Protein AF-A0A9C8GMV7-F1 (afdb_monomer)

Nearest PDB structures (foldseek):
  6i86-assembly3_C  TM=6.404E-01  e=2.368E-06  Chondromyces crocatus
  8p63-assembly1_5  TM=2.057E-01  e=6.502E+00  Saccharomyces cerevisiae

Mean predicted aligned error: 4.86 Å

Radius of gyration: 15.11 Å; Cα contacts (8 Å, |Δi|>4): 383; chains: 1; bounding box: 42×32×38 Å

pLDDT: mean 90.34, std 11.67, range [44.75, 98.56]

Foldseek 3Di:
DPQDKDKDKDKAFQFPPQKKKKFAPPDDWDPPPQDDPVCVVQQWGDDARMIIGGHPDRDGIAMEMEMERDDDDPVNQPQFQWKKKFKGFHQDQWIWIAGNDDPDPVNIDIDGHHGDMKMKIKTWHDDDPVPADPVHGDHTYIYIYIHDDDGDHMDTPHHHPDD

Secondary structure (DSSP, 8-state):
-----EEEEEEEE--GGGEEEEEETT-----TT---HHHHHHTEEEETTEEEEE-SS--SEEEEEEEES----HHHHTT-SEEEEEEEEE-SSEEEEEESS-SSGGG-EEEE--SEEEEEEEEE----GGG-BTTB-PPEEEEEEEEE------EEEEE----

Sequence (163 aa):
MTQKWSEHTFILPETTHGQFYLIDDESAPDTSNIWNDEAFRTRLAITDGCVAISTLQYIAEIEVALVVGRSCTEADLAGWDHVAACSLEVRSSRLRIEPCLPMSDEEIHMLPLEPGCYRLCVLCEWFDIMDIDEFDPKRERYKVFLWRADYQPVELIKHQGMR

Solvent-accessible surface area (backbone atoms only — not comparable to full-atom values): 9098 Å² total; per-residue (Å²): 133,83,80,75,59,52,76,48,78,44,80,32,60,55,28,56,94,30,25,33,37,44,29,16,66,81,47,83,60,83,69,90,81,47,78,45,76,67,18,65,72,42,39,44,25,75,54,65,28,28,39,39,38,57,51,93,59,91,50,69,45,37,37,43,36,40,30,41,60,40,77,79,49,77,79,70,50,76,84,39,29,32,29,23,31,35,51,43,52,28,79,34,59,30,36,33,39,32,33,59,68,64,89,48,76,87,49,49,42,80,41,85,38,77,57,47,45,25,33,37,37,44,33,33,47,83,72,64,79,88,72,52,41,99,90,50,78,69,56,50,48,34,42,32,25,32,21,81,42,76,86,50,74,76,44,74,76,42,80,53,74,90,130

Structure (mmCIF, N/CA/C/O backbone):
data_AF-A0A9C8GMV7-F1
#
_entry.id   AF-A0A9C8GMV7-F1
#
loop_
_atom_site.group_PDB
_atom_site.id
_atom_site.type_symbol
_atom_site.label_atom_id
_atom_site.label_alt_id
_atom_site.label_comp_id
_atom_site.label_asym_id
_atom_site.label_entity_id
_atom_site.label_seq_id
_atom_site.pdbx_PDB_ins_code
_atom_site.Cartn_x
_atom_site.Cartn_y
_atom_site.Cartn_z
_atom_site.occupancy
_atom_site.B_iso_or_equiv
_atom_site.auth_seq_id
_atom_site.auth_comp_id
_atom_site.auth_asym_id
_atom_site.auth_atom_id
_atom_site.pdbx_PDB_model_num
ATOM 1 N N . MET A 1 1 ? -27.674 11.545 -4.750 1.00 44.75 1 MET A N 1
ATOM 2 C CA . MET A 1 1 ? -26.555 11.936 -3.869 1.00 44.75 1 MET A CA 1
ATOM 3 C C . MET A 1 1 ? -25.286 11.501 -4.572 1.00 44.75 1 MET A C 1
ATOM 5 O O . MET A 1 1 ? -25.108 10.310 -4.772 1.00 44.75 1 MET A O 1
ATOM 9 N N . THR A 1 2 ? -24.494 12.439 -5.080 1.00 53.06 2 THR A N 1
ATOM 10 C CA . THR A 1 2 ? -23.250 12.120 -5.790 1.00 53.06 2 THR A CA 1
ATOM 11 C C . THR A 1 2 ? -22.226 11.691 -4.747 1.00 53.06 2 THR A C 1
ATOM 13 O O . THR A 1 2 ? -21.908 12.471 -3.851 1.00 53.06 2 THR A O 1
ATOM 16 N N . GLN A 1 3 ? -21.771 10.442 -4.802 1.00 59.94 3 GLN A N 1
ATOM 17 C CA . GLN A 1 3 ? -20.736 9.950 -3.899 1.00 59.94 3 GLN A CA 1
ATOM 18 C C . GLN A 1 3 ? -19.462 10.772 -4.130 1.00 59.94 3 GLN A C 1
ATOM 20 O O . GLN A 1 3 ? -18.927 10.789 -5.238 1.00 59.94 3 GLN A O 1
ATOM 25 N N . LYS A 1 4 ? -19.031 11.525 -3.111 1.00 87.62 4 LYS A N 1
ATOM 26 C CA . LYS A 1 4 ? -17.836 12.369 -3.182 1.00 87.62 4 LYS A CA 1
ATOM 27 C C . LYS A 1 4 ? -16.615 11.476 -2.981 1.00 87.62 4 LYS A C 1
ATOM 29 O O . LYS A 1 4 ? -16.431 10.938 -1.895 1.00 87.62 4 LYS A O 1
ATOM 34 N N . TRP A 1 5 ? -15.811 11.332 -4.024 1.00 95.06 5 TRP A N 1
ATOM 35 C CA . TRP A 1 5 ? -14.508 10.674 -3.983 1.00 95.06 5 TRP A CA 1
ATOM 36 C C . TRP A 1 5 ? -13.426 11.652 -4.451 1.00 95.06 5 TRP A C 1
ATOM 38 O O . TRP A 1 5 ? -13.736 12.686 -5.051 1.00 95.06 5 TRP A O 1
ATOM 48 N N . SER A 1 6 ? -12.171 11.354 -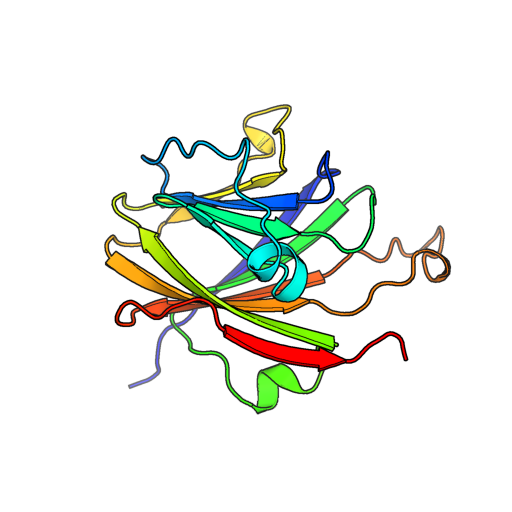4.135 1.00 96.25 6 SER A N 1
ATOM 49 C CA . SER A 1 6 ? -10.997 12.102 -4.599 1.00 96.25 6 SER A CA 1
ATOM 50 C C . SER A 1 6 ? -9.922 11.143 -5.099 1.00 96.25 6 SER A C 1
ATOM 52 O O . SER A 1 6 ? -9.924 9.974 -4.726 1.00 96.25 6 SER A O 1
ATOM 54 N N . GLU A 1 7 ? -9.039 11.622 -5.969 1.00 97.50 7 GLU A N 1
ATOM 55 C CA . GLU A 1 7 ? -7.871 10.881 -6.449 1.00 97.50 7 GLU A CA 1
ATOM 56 C C . GLU A 1 7 ? -6.628 11.734 -6.197 1.00 97.50 7 GLU A C 1
ATOM 58 O O . GLU A 1 7 ? -6.643 12.938 -6.460 1.00 97.50 7 GLU A O 1
ATOM 63 N N . HIS A 1 8 ? -5.593 11.111 -5.640 1.00 97.75 8 HIS A N 1
ATOM 64 C CA . HIS A 1 8 ? -4.313 11.732 -5.301 1.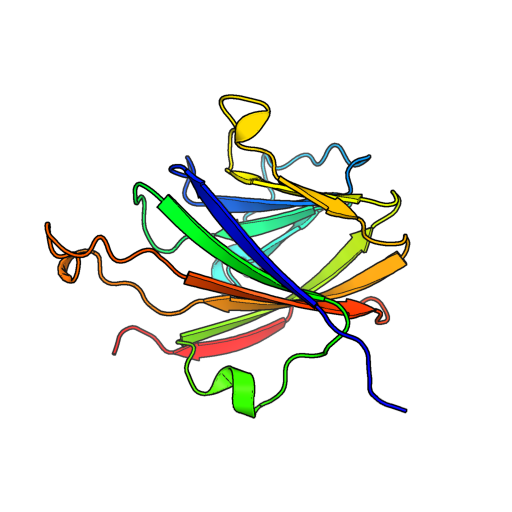00 97.75 8 HIS A CA 1
ATOM 65 C C . HIS A 1 8 ? -3.204 10.903 -5.927 1.00 97.75 8 HIS A C 1
ATOM 67 O O . HIS A 1 8 ? -3.236 9.680 -5.820 1.00 97.75 8 HIS A O 1
ATOM 73 N N . THR A 1 9 ? -2.233 11.554 -6.556 1.00 97.06 9 THR A N 1
ATOM 74 C CA . THR A 1 9 ? -1.095 10.872 -7.178 1.00 97.06 9 THR A CA 1
ATOM 75 C C . THR A 1 9 ? 0.175 11.228 -6.428 1.00 97.06 9 THR A C 1
ATOM 77 O O . THR A 1 9 ? 0.458 12.407 -6.215 1.00 97.06 9 THR A O 1
ATOM 80 N N . PHE A 1 10 ? 0.939 10.206 -6.060 1.00 95.19 10 PHE A N 1
ATOM 81 C CA . PHE A 1 10 ? 2.219 10.320 -5.377 1.00 95.19 10 PHE A CA 1
ATOM 82 C C . PHE A 1 10 ? 3.302 9.685 -6.241 1.00 95.19 10 PHE A C 1
ATOM 84 O O . PHE A 1 10 ? 3.089 8.616 -6.813 1.00 95.19 10 PHE A O 1
ATOM 91 N N . ILE A 1 11 ? 4.456 10.340 -6.320 1.00 93.25 11 ILE A N 1
ATOM 92 C CA . ILE A 1 11 ? 5.664 9.748 -6.889 1.00 93.25 11 ILE A CA 1
ATOM 93 C C . ILE A 1 11 ? 6.556 9.377 -5.715 1.00 93.25 11 ILE A C 1
ATOM 95 O O . ILE A 1 11 ? 6.879 10.234 -4.888 1.00 93.25 11 ILE A O 1
ATOM 99 N N . LEU A 1 12 ? 6.894 8.096 -5.620 1.00 92.25 12 LEU A N 1
ATOM 100 C CA . LEU A 1 12 ? 7.837 7.599 -4.631 1.00 92.25 12 LEU A CA 1
ATOM 101 C C . LEU A 1 12 ? 9.183 7.364 -5.323 1.00 92.25 12 LEU A C 1
ATOM 103 O O . LEU A 1 12 ? 9.192 6.830 -6.439 1.00 92.25 12 LEU A O 1
ATOM 107 N N . PRO A 1 13 ? 10.299 7.757 -4.690 1.00 87.25 13 PRO A N 1
ATOM 108 C CA . PRO A 1 13 ? 11.631 7.456 -5.199 1.00 87.25 13 PRO A CA 1
ATOM 109 C C . PRO A 1 13 ? 11.914 5.953 -5.103 1.00 87.25 13 PRO A C 1
ATOM 111 O O . PRO A 1 13 ? 11.098 5.190 -4.576 1.00 87.25 13 PRO A O 1
ATOM 114 N N . GLU A 1 14 ? 13.082 5.537 -5.598 1.00 74.06 14 GLU A N 1
ATOM 115 C CA . GLU A 1 14 ? 13.528 4.145 -5.605 1.00 74.06 14 GLU A CA 1
ATOM 116 C C . GLU A 1 14 ? 13.262 3.480 -4.254 1.00 74.06 14 GLU A C 1
ATOM 118 O O . GLU A 1 14 ? 13.847 3.807 -3.216 1.00 74.06 14 GLU A O 1
ATOM 123 N N . THR A 1 15 ? 12.357 2.510 -4.267 1.00 72.56 15 THR A N 1
ATOM 124 C CA . THR A 1 15 ? 12.013 1.796 -3.054 1.00 72.56 15 THR A CA 1
ATOM 125 C C . THR A 1 15 ? 13.035 0.692 -2.837 1.00 72.56 15 THR A C 1
ATOM 127 O O . THR A 1 15 ? 13.037 -0.318 -3.549 1.00 72.56 15 THR A O 1
ATOM 130 N N . THR A 1 16 ? 13.902 0.845 -1.838 1.00 76.94 16 THR A N 1
ATOM 131 C CA . THR A 1 16 ? 14.773 -0.267 -1.436 1.00 76.94 16 THR A CA 1
ATOM 132 C C . THR A 1 16 ? 13.926 -1.508 -1.114 1.00 76.94 16 THR A C 1
ATOM 134 O O . THR A 1 16 ? 12.780 -1.399 -0.686 1.00 76.94 16 THR A O 1
ATOM 137 N N . HIS A 1 17 ? 14.467 -2.707 -1.342 1.00 85.00 17 HIS A N 1
ATOM 138 C CA . HIS A 1 17 ? 13.779 -3.981 -1.059 1.00 85.00 17 HIS A CA 1
ATOM 139 C C . HIS A 1 17 ? 12.469 -4.216 -1.842 1.00 85.00 17 HIS A C 1
ATOM 141 O O . HIS A 1 17 ? 11.768 -5.181 -1.551 1.00 85.00 17 HIS A O 1
ATOM 147 N N . GLY A 1 18 ? 12.176 -3.398 -2.861 1.00 89.69 18 GLY A N 1
ATOM 148 C CA . GLY A 1 18 ? 11.063 -3.611 -3.784 1.00 89.69 18 GLY A CA 1
ATOM 149 C C . GLY A 1 18 ? 9.694 -3.516 -3.113 1.00 89.69 18 GLY A C 1
ATOM 150 O O . GLY A 1 18 ? 8.849 -4.388 -3.309 1.00 89.69 18 GLY A O 1
ATOM 151 N N . GLN A 1 19 ? 9.489 -2.512 -2.256 1.00 93.56 19 GLN A N 1
ATOM 152 C CA . GLN A 1 19 ? 8.236 -2.325 -1.524 1.00 93.56 19 GLN A CA 1
ATOM 153 C C . GLN A 1 19 ? 7.994 -0.872 -1.108 1.00 93.56 19 GLN A C 1
ATOM 155 O O . GLN A 1 19 ? 8.925 -0.141 -0.778 1.00 93.56 19 GLN A O 1
ATOM 160 N N . PHE A 1 20 ? 6.731 -0.478 -1.019 1.00 95.75 20 PHE A N 1
ATOM 161 C CA . PHE A 1 20 ? 6.309 0.778 -0.399 1.00 95.75 20 PHE A CA 1
ATOM 162 C C . PHE A 1 20 ? 5.167 0.531 0.581 1.00 95.75 20 PHE A C 1
ATOM 164 O O . PHE A 1 20 ? 4.605 -0.569 0.627 1.00 95.75 20 PHE A O 1
ATOM 171 N N . TYR A 1 21 ? 4.817 1.549 1.362 1.00 97.38 21 TYR A N 1
ATOM 172 C CA . TYR A 1 21 ? 3.850 1.400 2.438 1.00 97.38 21 TYR A CA 1
ATOM 173 C C . TYR A 1 21 ? 2.712 2.415 2.375 1.00 97.38 21 TYR A C 1
ATOM 175 O O . TYR A 1 21 ? 2.895 3.571 1.995 1.00 97.38 21 TYR A O 1
ATOM 183 N N . LEU A 1 22 ? 1.541 1.964 2.824 1.00 98.31 22 LEU A N 1
ATOM 184 C CA . LEU A 1 22 ? 0.443 2.803 3.296 1.00 98.31 22 LEU A CA 1
ATOM 185 C C . LEU A 1 22 ? 0.314 2.590 4.804 1.00 98.31 22 LEU A C 1
ATOM 187 O O . LEU A 1 22 ? 0.030 1.470 5.234 1.00 98.31 22 LEU A O 1
ATOM 191 N N . ILE A 1 23 ? 0.549 3.637 5.597 1.00 98.25 23 ILE A N 1
ATOM 192 C CA . ILE A 1 23 ? 0.704 3.521 7.053 1.00 98.25 23 ILE A CA 1
ATOM 193 C C . ILE A 1 23 ? -0.160 4.557 7.760 1.00 98.25 23 ILE A C 1
ATOM 195 O O . ILE A 1 23 ? -0.162 5.730 7.409 1.00 98.25 23 ILE A O 1
ATOM 199 N N . ASP A 1 24 ? -0.893 4.141 8.777 1.00 98.25 24 ASP 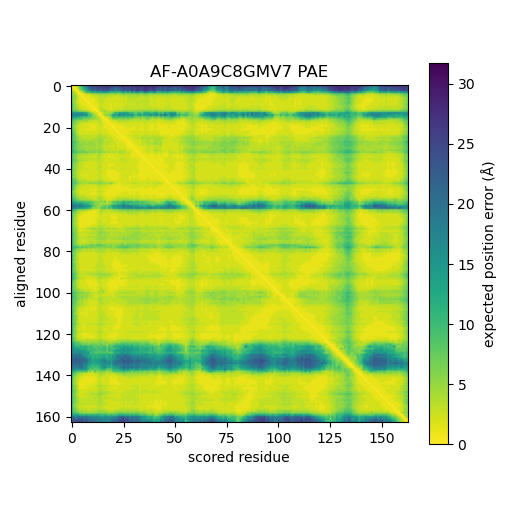A N 1
ATOM 200 C CA . ASP A 1 24 ? -1.508 5.051 9.734 1.00 98.25 24 ASP A CA 1
ATOM 201 C C . ASP A 1 24 ? -0.432 5.895 10.448 1.00 98.25 24 ASP A C 1
ATOM 203 O O . ASP A 1 24 ? 0.556 5.363 10.945 1.00 98.25 24 ASP A O 1
ATOM 207 N N . ASP A 1 25 ? -0.608 7.216 10.515 1.00 96.94 25 ASP A N 1
ATOM 208 C CA . ASP A 1 25 ? 0.421 8.161 10.994 1.00 96.94 25 ASP A CA 1
ATOM 209 C C . ASP A 1 25 ? 0.927 7.869 12.419 1.00 96.94 25 ASP A C 1
ATOM 211 O O . ASP A 1 25 ? 2.092 8.098 12.732 1.00 96.94 25 ASP A O 1
ATOM 215 N N . GLU A 1 26 ? 0.074 7.303 13.274 1.00 95.75 26 GLU A N 1
ATOM 216 C CA . GLU A 1 26 ? 0.412 6.958 14.660 1.00 95.75 26 GLU A CA 1
ATOM 217 C C . GLU A 1 26 ? 0.925 5.518 14.829 1.00 95.75 26 GLU A C 1
ATOM 219 O O . GLU A 1 26 ? 1.293 5.113 15.935 1.00 95.75 26 GLU A O 1
ATOM 224 N N . SER A 1 27 ? 0.978 4.739 13.748 1.00 95.38 27 SER A N 1
ATOM 225 C CA . SER A 1 27 ? 1.423 3.350 13.775 1.00 95.38 27 SER A CA 1
ATOM 226 C C . SER A 1 27 ? 2.935 3.227 13.556 1.00 95.38 27 SER A C 1
ATOM 228 O O . SER A 1 27 ? 3.523 3.865 12.680 1.00 95.38 27 SER A O 1
ATOM 230 N N . ALA A 1 28 ? 3.560 2.351 14.348 1.00 92.75 28 ALA A N 1
ATOM 231 C CA . ALA A 1 28 ? 4.978 1.993 14.271 1.00 92.75 28 ALA A CA 1
ATOM 232 C C . ALA A 1 28 ? 5.120 0.486 13.969 1.00 92.75 28 ALA A C 1
ATOM 234 O O . ALA A 1 28 ? 5.459 -0.294 14.864 1.00 92.75 28 ALA A O 1
ATOM 235 N N . PRO A 1 29 ? 4.780 0.051 12.741 1.00 93.06 29 PRO A N 1
ATOM 236 C CA . PRO A 1 29 ? 4.728 -1.363 12.394 1.00 93.06 29 PRO A CA 1
ATOM 237 C C . PRO A 1 29 ? 6.118 -2.014 12.423 1.00 93.06 29 PRO A C 1
ATOM 239 O O . PRO A 1 29 ? 7.080 -1.468 11.886 1.00 93.06 29 PRO A O 1
ATOM 242 N N . ASP A 1 30 ? 6.212 -3.226 12.976 1.00 93.12 30 ASP A N 1
ATOM 243 C CA . ASP A 1 30 ? 7.366 -4.099 12.741 1.00 93.12 30 ASP A CA 1
ATOM 244 C C . ASP A 1 30 ? 7.203 -4.784 11.377 1.00 93.12 30 ASP A C 1
ATOM 246 O O . ASP A 1 30 ? 6.345 -5.653 11.196 1.00 93.12 30 ASP A O 1
ATOM 250 N N . THR A 1 31 ? 8.011 -4.360 10.405 1.00 93.06 31 THR A N 1
ATOM 251 C CA . THR A 1 31 ? 7.996 -4.871 9.028 1.00 93.06 31 THR A CA 1
ATOM 252 C C . THR A 1 31 ? 9.059 -5.943 8.767 1.00 93.06 31 THR A C 1
ATOM 254 O O . THR A 1 31 ? 9.179 -6.432 7.644 1.00 93.06 31 THR A O 1
ATOM 257 N N . SER A 1 32 ? 9.816 -6.364 9.787 1.00 90.94 32 SER A N 1
ATOM 258 C CA . SER A 1 32 ? 10.980 -7.248 9.620 1.00 90.94 32 SER A CA 1
ATOM 259 C C . SER A 1 32 ? 10.650 -8.656 9.107 1.00 90.94 32 SER A C 1
ATOM 261 O O . SER A 1 32 ? 11.497 -9.288 8.478 1.00 90.94 32 SER A O 1
ATOM 263 N N . ASN A 1 33 ? 9.432 -9.154 9.350 1.00 92.62 33 ASN A N 1
ATOM 264 C CA . ASN A 1 33 ? 9.010 -10.509 8.977 1.00 92.62 33 ASN A CA 1
ATOM 265 C C . ASN A 1 33 ? 7.547 -10.570 8.494 1.00 92.62 33 ASN A C 1
ATOM 267 O O . ASN A 1 33 ? 6.781 -11.450 8.890 1.00 92.62 33 ASN A O 1
ATOM 271 N N . ILE A 1 34 ? 7.138 -9.602 7.670 1.00 95.69 34 ILE A N 1
ATOM 272 C CA . ILE A 1 34 ? 5.753 -9.499 7.168 1.00 95.69 34 ILE A CA 1
ATOM 273 C C . ILE A 1 34 ? 5.514 -10.285 5.869 1.00 95.69 34 ILE A C 1
ATOM 275 O O . ILE A 1 34 ? 4.374 -10.617 5.545 1.00 95.69 34 ILE A O 1
ATOM 279 N N . TRP A 1 35 ? 6.577 -10.625 5.137 1.00 96.81 35 TRP A N 1
ATOM 280 C CA . TRP A 1 35 ? 6.495 -11.321 3.853 1.00 96.81 35 TRP A CA 1
ATOM 281 C C . TRP A 1 35 ? 6.470 -12.842 4.021 1.00 96.81 35 TRP A C 1
ATOM 283 O O . TRP A 1 35 ? 7.498 -13.514 3.975 1.00 96.81 35 TRP A O 1
ATOM 293 N N . ASN A 1 36 ? 5.271 -13.388 4.217 1.00 96.44 36 ASN A N 1
ATOM 294 C CA . ASN A 1 36 ? 5.004 -14.827 4.171 1.00 96.44 36 ASN A CA 1
ATOM 295 C C . ASN A 1 36 ? 4.513 -15.271 2.774 1.00 96.44 36 ASN A C 1
ATOM 297 O O . ASN A 1 36 ? 4.325 -14.448 1.877 1.00 96.44 36 ASN A O 1
ATOM 301 N N . ASP A 1 37 ? 4.267 -16.570 2.587 1.00 96.94 37 ASP A N 1
ATOM 302 C CA . ASP A 1 37 ? 3.810 -17.128 1.302 1.00 96.94 37 ASP A CA 1
ATOM 303 C C . ASP A 1 37 ? 2.521 -16.476 0.771 1.00 96.94 37 ASP A C 1
ATOM 305 O O . ASP A 1 37 ? 2.357 -16.292 -0.436 1.00 96.94 37 ASP A O 1
ATOM 309 N N . GLU A 1 38 ? 1.588 -16.125 1.660 1.00 96.81 38 GLU A N 1
ATOM 310 C CA . GLU A 1 38 ? 0.369 -15.417 1.275 1.00 96.81 38 GLU A CA 1
ATOM 311 C C . GLU A 1 38 ? 0.677 -13.993 0.817 1.00 96.81 38 GLU A C 1
ATOM 313 O O . GLU A 1 38 ? 0.190 -13.599 -0.239 1.00 96.81 38 GLU A O 1
ATOM 318 N N . ALA A 1 39 ? 1.530 -13.271 1.543 1.00 97.44 39 ALA A N 1
ATOM 319 C CA . ALA A 1 39 ? 1.938 -11.919 1.197 1.00 97.44 39 ALA A CA 1
ATOM 320 C C . ALA A 1 39 ? 2.685 -11.863 -0.140 1.00 97.44 39 ALA A C 1
ATOM 322 O O . ALA A 1 39 ? 2.411 -10.993 -0.962 1.00 97.44 39 ALA A O 1
ATOM 323 N N . PHE A 1 40 ? 3.568 -12.827 -0.420 1.00 95.69 40 PHE A N 1
ATOM 324 C CA . PHE A 1 40 ? 4.217 -12.930 -1.731 1.00 95.69 40 PHE A CA 1
ATOM 325 C C . PHE A 1 40 ? 3.219 -13.230 -2.852 1.00 95.69 40 PHE A C 1
ATOM 327 O O . PHE A 1 40 ? 3.319 -12.668 -3.942 1.00 95.69 40 PHE A O 1
ATOM 334 N N . ARG A 1 41 ? 2.227 -14.090 -2.593 1.00 95.56 41 ARG A N 1
ATOM 335 C CA . ARG A 1 41 ? 1.192 -14.440 -3.575 1.00 95.56 41 ARG A CA 1
ATOM 336 C C . ARG A 1 41 ? 0.272 -13.260 -3.897 1.00 95.56 41 ARG A C 1
ATOM 338 O O . ARG A 1 41 ? -0.103 -13.086 -5.055 1.00 95.56 41 ARG A O 1
ATOM 345 N N . THR A 1 42 ? -0.128 -12.492 -2.888 1.00 97.00 42 THR A N 1
ATOM 346 C CA . THR A 1 42 ? -1.053 -11.352 -3.017 1.00 97.00 42 THR A CA 1
ATOM 347 C C . THR A 1 42 ? -0.337 -10.041 -3.301 1.00 97.00 42 THR A C 1
ATOM 349 O O . THR A 1 42 ? -1.005 -9.057 -3.595 1.00 97.00 42 THR A O 1
ATOM 352 N N . ARG A 1 43 ? 0.998 -10.014 -3.183 1.00 96.62 43 ARG A N 1
ATOM 353 C CA . ARG A 1 43 ? 1.830 -8.804 -3.244 1.00 96.62 43 ARG A CA 1
ATOM 354 C C . ARG A 1 43 ? 1.499 -7.780 -2.152 1.00 96.62 43 ARG A C 1
ATOM 356 O O . ARG A 1 43 ? 1.874 -6.615 -2.274 1.00 96.62 43 ARG A O 1
ATOM 363 N N . LEU A 1 44 ? 0.811 -8.221 -1.094 1.00 98.31 44 LEU A N 1
ATOM 364 C CA . LEU A 1 44 ? 0.351 -7.410 0.028 1.00 98.31 44 LEU A CA 1
ATOM 365 C C . LEU A 1 44 ? 0.728 -8.078 1.349 1.00 98.31 44 LEU A C 1
ATOM 367 O O . LEU A 1 44 ? 0.235 -9.164 1.654 1.00 98.31 44 LEU A O 1
ATOM 371 N N . ALA A 1 45 ? 1.522 -7.396 2.168 1.00 97.94 45 ALA A N 1
ATOM 372 C CA . ALA A 1 45 ? 1.758 -7.783 3.552 1.00 97.94 45 ALA A CA 1
ATOM 373 C C . ALA A 1 45 ? 1.050 -6.797 4.488 1.00 97.94 45 ALA A C 1
ATOM 375 O O . ALA A 1 45 ? 1.187 -5.586 4.340 1.00 97.94 45 ALA A O 1
ATOM 376 N N . ILE A 1 46 ? 0.273 -7.309 5.441 1.00 97.44 46 ILE A N 1
ATOM 377 C CA . ILE A 1 46 ? -0.543 -6.492 6.342 1.00 97.44 46 ILE A CA 1
ATOM 378 C C . ILE A 1 46 ? -0.033 -6.676 7.765 1.00 97.44 46 ILE A C 1
ATOM 380 O O . ILE A 1 46 ? 0.151 -7.801 8.228 1.00 97.44 46 ILE A O 1
ATOM 384 N N . THR A 1 47 ? 0.168 -5.567 8.464 1.00 95.88 47 THR A N 1
ATOM 385 C CA . THR A 1 47 ? 0.512 -5.527 9.887 1.00 95.88 47 THR A CA 1
ATOM 386 C C . THR A 1 47 ? -0.213 -4.351 10.552 1.00 95.88 47 THR A C 1
ATOM 388 O O . THR A 1 47 ? -1.069 -3.713 9.935 1.00 95.88 47 THR A O 1
ATOM 391 N N . ASP A 1 48 ? 0.049 -4.095 11.831 1.00 94.00 48 ASP A N 1
ATOM 392 C CA . ASP A 1 48 ? -0.701 -3.111 12.613 1.00 94.00 48 ASP A CA 1
ATOM 393 C C . ASP A 1 48 ? -0.618 -1.699 12.006 1.00 94.00 48 ASP A C 1
ATOM 395 O O . ASP A 1 48 ? 0.449 -1.088 11.967 1.00 94.00 48 ASP A O 1
ATOM 399 N N . GLY A 1 49 ? -1.755 -1.217 11.491 1.00 96.94 49 GLY A N 1
ATOM 400 C CA . GLY A 1 49 ? -1.871 0.084 10.832 1.00 96.94 49 GLY A CA 1
ATOM 401 C C . GLY A 1 49 ? -1.024 0.239 9.567 1.00 96.94 49 GLY A C 1
ATOM 402 O O . GLY A 1 49 ? -0.734 1.365 9.181 1.00 96.94 49 GLY A O 1
ATOM 403 N N . CYS A 1 50 ? -0.603 -0.854 8.922 1.00 98.06 50 CYS A N 1
ATOM 404 C CA . CYS A 1 50 ? 0.277 -0.799 7.756 1.00 98.06 50 CYS A CA 1
ATOM 405 C C . CYS A 1 50 ? -0.069 -1.862 6.711 1.00 98.06 50 CYS A C 1
ATOM 407 O O . CYS A 1 50 ? -0.284 -3.035 7.029 1.00 98.06 50 CYS A O 1
ATOM 409 N N . VAL A 1 51 ? -0.064 -1.443 5.447 1.00 98.50 51 VAL A N 1
ATOM 410 C CA . VAL A 1 51 ? -0.058 -2.328 4.282 1.00 98.50 51 VAL A CA 1
ATOM 411 C C . VAL A 1 51 ? 1.227 -2.073 3.502 1.00 98.50 51 VAL A C 1
ATOM 413 O O . VAL A 1 51 ? 1.423 -0.982 2.967 1.00 98.50 51 VAL A O 1
ATOM 416 N N . ALA A 1 52 ? 2.080 -3.089 3.419 1.00 97.81 52 ALA A N 1
ATOM 417 C CA . ALA A 1 52 ? 3.224 -3.119 2.521 1.00 97.81 52 ALA A CA 1
ATOM 418 C C . ALA A 1 52 ? 2.815 -3.693 1.166 1.00 97.81 52 ALA A C 1
ATOM 420 O O . ALA A 1 52 ? 2.139 -4.723 1.091 1.00 97.81 52 ALA A O 1
ATOM 421 N N . ILE A 1 53 ? 3.242 -3.029 0.098 1.00 97.06 53 ILE A N 1
ATOM 422 C CA . ILE A 1 53 ? 2.911 -3.363 -1.285 1.00 97.06 53 ILE A CA 1
ATOM 423 C C . ILE A 1 53 ? 4.223 -3.614 -2.022 1.00 97.06 53 ILE A C 1
ATOM 425 O O . ILE A 1 53 ? 5.082 -2.734 -2.059 1.00 97.06 53 ILE A O 1
ATOM 429 N N . SER A 1 54 ? 4.392 -4.806 -2.599 1.00 94.56 54 SER A N 1
ATOM 430 C CA . SER A 1 54 ? 5.626 -5.143 -3.323 1.00 94.56 54 SER A CA 1
ATOM 431 C C . SER A 1 54 ? 5.645 -4.510 -4.716 1.00 94.56 54 SER A C 1
ATOM 433 O O . SER A 1 54 ? 4.641 -4.600 -5.437 1.00 94.56 54 SER A O 1
ATOM 435 N N . THR A 1 55 ? 6.793 -3.978 -5.130 1.00 91.06 55 THR A N 1
ATOM 436 C CA . THR A 1 55 ? 7.047 -3.467 -6.483 1.00 91.06 55 THR A CA 1
ATOM 437 C C . THR A 1 55 ? 7.447 -4.585 -7.450 1.00 91.06 55 THR A C 1
ATOM 439 O O . THR A 1 55 ? 7.795 -5.694 -7.025 1.00 91.06 55 THR A O 1
ATOM 442 N N . LEU A 1 56 ? 7.273 -4.393 -8.759 1.00 85.50 56 LEU A N 1
ATOM 443 C CA . LEU A 1 56 ? 7.587 -5.418 -9.766 1.00 85.50 56 LEU A CA 1
ATOM 444 C C . LEU A 1 56 ? 9.081 -5.459 -10.090 1.00 85.50 56 LEU A C 1
ATOM 446 O O . LEU A 1 56 ? 9.618 -6.534 -10.346 1.00 85.50 56 LEU A O 1
ATOM 450 N N . GLN A 1 57 ? 9.735 -4.307 -10.051 1.00 76.88 57 GLN A N 1
ATOM 451 C CA . GLN A 1 57 ? 11.135 -4.095 -10.366 1.00 76.88 57 GLN A CA 1
ATOM 452 C C . GLN A 1 57 ? 11.795 -3.198 -9.311 1.00 76.88 57 GLN A C 1
ATOM 454 O O . GLN A 1 57 ? 11.148 -2.510 -8.515 1.00 76.88 57 GLN A O 1
ATOM 459 N N . TYR A 1 58 ? 13.126 -3.191 -9.348 1.00 72.38 58 TYR A N 1
ATOM 460 C CA . TYR A 1 58 ? 13.966 -2.213 -8.663 1.00 72.38 58 TYR A CA 1
ATOM 461 C C . TYR A 1 58 ? 14.226 -1.040 -9.618 1.00 72.38 58 TYR A C 1
ATOM 463 O O . TYR A 1 58 ? 15.283 -0.969 -10.243 1.00 72.38 58 TYR A O 1
ATOM 471 N N . ILE A 1 59 ? 13.222 -0.180 -9.811 1.00 68.12 59 ILE A N 1
ATOM 472 C CA . ILE A 1 59 ? 13.307 1.003 -10.684 1.00 68.12 59 ILE A CA 1
ATOM 473 C C . ILE A 1 59 ? 13.330 2.309 -9.885 1.00 68.12 59 ILE A C 1
ATOM 475 O O . ILE A 1 59 ? 12.943 2.349 -8.719 1.00 68.12 59 ILE A O 1
ATOM 479 N N . ALA A 1 60 ? 13.778 3.380 -10.546 1.00 69.12 60 ALA A N 1
ATOM 480 C CA . ALA A 1 60 ? 14.107 4.660 -9.920 1.00 69.12 60 ALA A CA 1
ATOM 481 C C . ALA A 1 60 ? 12.912 5.420 -9.313 1.00 69.12 60 ALA A C 1
ATOM 483 O O . ALA A 1 60 ? 13.107 6.151 -8.348 1.00 69.12 60 ALA A O 1
ATOM 484 N N . GLU A 1 61 ? 11.699 5.277 -9.857 1.00 86.50 61 GLU A N 1
ATOM 485 C CA . GLU A 1 61 ? 10.488 5.933 -9.345 1.00 86.50 61 GLU A CA 1
ATOM 486 C C . GLU A 1 61 ? 9.245 5.077 -9.613 1.00 86.50 61 GLU A C 1
ATOM 488 O O . GLU A 1 61 ? 9.112 4.473 -10.682 1.00 86.50 61 GLU A O 1
ATOM 493 N N . ILE A 1 62 ? 8.298 5.085 -8.675 1.00 89.00 62 ILE A N 1
ATOM 494 C CA . ILE A 1 62 ? 6.977 4.468 -8.842 1.00 89.00 62 ILE A CA 1
ATOM 495 C C . ILE A 1 62 ? 5.869 5.509 -8.670 1.00 89.00 62 ILE A C 1
ATOM 497 O O . ILE A 1 62 ? 5.981 6.440 -7.871 1.00 89.00 62 ILE A O 1
ATOM 501 N N . GLU A 1 63 ? 4.782 5.348 -9.420 1.00 92.56 63 GLU A N 1
ATOM 502 C CA . GLU A 1 63 ? 3.599 6.201 -9.342 1.00 92.56 63 GLU A CA 1
ATOM 503 C C . GLU A 1 63 ? 2.466 5.479 -8.609 1.00 92.56 63 GLU A C 1
ATOM 505 O O . GLU A 1 63 ? 2.049 4.385 -8.995 1.00 92.56 63 GLU A O 1
ATOM 510 N N . VAL A 1 64 ? 1.929 6.114 -7.567 1.00 95.62 64 VAL A N 1
ATOM 511 C CA . VAL A 1 64 ? 0.815 5.596 -6.770 1.00 95.62 64 VAL A CA 1
ATOM 512 C C . VAL A 1 64 ? -0.370 6.550 -6.877 1.00 95.62 64 VAL A C 1
ATOM 514 O O . VAL A 1 64 ? -0.345 7.654 -6.334 1.00 95.62 64 VAL A O 1
ATOM 517 N N . ALA A 1 65 ? -1.433 6.115 -7.549 1.00 97.12 65 ALA A N 1
ATOM 518 C CA . ALA A 1 65 ? -2.710 6.817 -7.619 1.00 97.12 65 ALA A CA 1
ATOM 519 C C . ALA A 1 65 ? -3.688 6.253 -6.576 1.00 97.12 65 ALA A C 1
ATOM 521 O O . ALA A 1 65 ? -4.161 5.123 -6.696 1.00 97.12 65 ALA A O 1
ATOM 522 N N . LEU A 1 66 ? -4.028 7.041 -5.559 1.00 98.19 66 LEU A N 1
ATOM 523 C CA . LE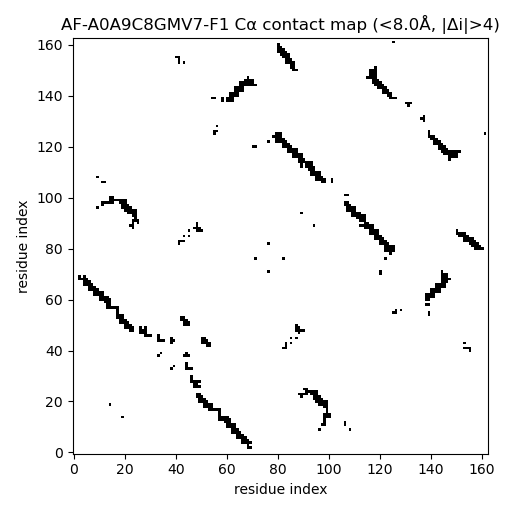U A 1 66 ? -4.926 6.662 -4.470 1.00 98.19 66 LEU A CA 1
ATOM 524 C C . LEU A 1 66 ? -6.309 7.304 -4.651 1.00 98.19 66 LEU A C 1
ATOM 526 O O . LEU A 1 66 ? -6.457 8.524 -4.582 1.00 98.19 66 LEU A O 1
ATOM 530 N N . VAL A 1 67 ? -7.338 6.477 -4.846 1.00 98.19 67 VAL A N 1
ATOM 531 C CA . VAL A 1 67 ? -8.744 6.876 -4.995 1.00 98.19 67 VAL A CA 1
ATOM 532 C C . VAL A 1 67 ? -9.484 6.665 -3.679 1.00 98.19 67 VAL A C 1
ATOM 534 O O . VAL A 1 67 ? -9.737 5.531 -3.279 1.00 98.19 67 VAL A O 1
ATOM 537 N N . VAL A 1 68 ? -9.890 7.746 -3.020 1.00 97.88 68 VAL A N 1
ATOM 538 C CA . VAL A 1 68 ? -10.516 7.715 -1.692 1.00 97.88 68 VAL A CA 1
ATOM 539 C C . VAL A 1 68 ? -12.027 7.908 -1.780 1.00 97.88 68 VAL A C 1
ATOM 541 O O . VAL A 1 68 ? -12.511 8.845 -2.413 1.00 97.88 68 VAL A O 1
ATOM 544 N N . GLY A 1 69 ? -12.787 7.057 -1.087 1.00 96.56 69 GLY A N 1
ATOM 545 C CA . GLY A 1 69 ? -14.245 7.158 -0.934 1.00 96.56 69 GLY A CA 1
ATOM 546 C C . GLY A 1 69 ? -15.061 6.409 -1.993 1.00 96.56 69 GLY A C 1
ATOM 547 O O . GLY A 1 69 ? -16.291 6.526 -2.018 1.00 96.56 69 GLY A O 1
ATOM 548 N N . ARG A 1 70 ? -14.398 5.626 -2.849 1.00 95.50 70 ARG A N 1
ATOM 549 C CA . ARG A 1 70 ? -15.010 4.833 -3.921 1.00 95.50 70 ARG A CA 1
ATOM 550 C C . ARG A 1 70 ? -14.472 3.403 -3.888 1.00 95.50 70 ARG A C 1
ATOM 552 O O . ARG A 1 70 ? -13.265 3.204 -3.812 1.00 95.50 70 ARG A O 1
ATOM 559 N N . SER A 1 71 ? -15.369 2.424 -3.995 1.00 96.12 71 SER A N 1
ATOM 560 C CA . SER A 1 71 ? -14.986 1.022 -4.151 1.00 96.12 71 SER A CA 1
ATOM 561 C C . SER A 1 71 ? -14.495 0.723 -5.564 1.00 96.12 71 SER A C 1
ATOM 563 O O . SER A 1 71 ? -14.994 1.291 -6.540 1.00 96.12 71 SER A O 1
ATOM 565 N N . CYS A 1 72 ? -13.550 -0.206 -5.669 1.00 95.19 72 CYS A N 1
ATOM 566 C CA . CYS A 1 72 ? -13.136 -0.757 -6.953 1.00 95.19 72 CYS A CA 1
ATOM 567 C C . CYS A 1 72 ? -14.298 -1.531 -7.601 1.00 95.19 72 CYS A C 1
ATOM 569 O O . CYS A 1 72 ? -15.044 -2.228 -6.912 1.00 95.19 72 CYS A O 1
ATOM 571 N N . THR A 1 73 ? -14.476 -1.387 -8.912 1.00 94.25 73 THR A N 1
ATOM 572 C CA . THR A 1 73 ? -15.508 -2.072 -9.706 1.00 94.25 73 THR A CA 1
ATOM 573 C C . THR A 1 73 ? -14.868 -3.008 -10.725 1.00 94.25 73 THR A C 1
ATOM 575 O O . THR A 1 73 ? -13.708 -2.827 -11.080 1.00 94.25 73 THR A O 1
ATOM 578 N N . GLU A 1 74 ? -15.628 -3.961 -11.270 1.00 91.81 74 GLU A N 1
ATOM 579 C CA . GLU A 1 74 ? -15.137 -4.868 -12.323 1.00 91.81 74 GLU A CA 1
ATOM 580 C C . GLU A 1 74 ? -14.549 -4.122 -13.533 1.00 91.81 74 GLU A C 1
ATOM 582 O O . GLU A 1 74 ? -13.553 -4.558 -14.109 1.00 91.81 74 GLU A O 1
ATOM 587 N N . ALA A 1 75 ? -15.120 -2.965 -13.885 1.00 92.31 75 ALA A N 1
ATOM 588 C CA . ALA A 1 75 ? -14.625 -2.130 -14.975 1.00 92.31 75 ALA A CA 1
ATOM 589 C C . ALA A 1 75 ? -13.222 -1.569 -14.693 1.00 92.31 75 ALA A C 1
ATOM 591 O O . ALA A 1 75 ? -12.417 -1.448 -15.615 1.00 92.31 75 ALA A O 1
ATOM 592 N N . ASP A 1 76 ? -12.906 -1.271 -13.428 1.00 93.06 76 ASP A N 1
ATOM 593 C CA . ASP A 1 76 ? -11.576 -0.800 -13.042 1.00 93.06 76 ASP A CA 1
ATOM 594 C C . ASP A 1 76 ? -10.526 -1.918 -13.178 1.00 93.06 76 ASP A C 1
ATOM 596 O O . ASP A 1 76 ? -9.360 -1.615 -13.395 1.00 93.06 76 ASP A O 1
ATOM 600 N N . LEU A 1 77 ? -10.918 -3.200 -13.120 1.00 92.56 77 LEU A N 1
ATOM 601 C CA . LEU A 1 77 ? -10.004 -4.356 -13.169 1.00 92.56 77 LEU A CA 1
ATOM 602 C C . LEU A 1 77 ? -9.502 -4.697 -14.581 1.00 92.56 77 LEU A C 1
ATOM 604 O O . LEU A 1 77 ? -8.539 -5.454 -14.740 1.00 92.56 77 LEU A O 1
ATOM 608 N N . ALA A 1 78 ? -10.182 -4.212 -15.623 1.00 88.00 78 ALA A N 1
ATOM 609 C CA . ALA A 1 78 ? -9.970 -4.670 -16.996 1.00 88.00 78 ALA A CA 1
ATOM 610 C C . ALA A 1 78 ? -8.545 -4.392 -17.514 1.00 88.00 78 ALA A C 1
ATOM 612 O O . ALA A 1 78 ? -7.997 -5.209 -18.255 1.00 88.00 78 ALA A O 1
ATOM 613 N N . GLY A 1 79 ? -7.935 -3.282 -17.087 1.00 83.75 79 GLY A N 1
ATOM 614 C CA . GLY A 1 79 ? -6.615 -2.829 -17.540 1.00 83.75 79 GLY A CA 1
ATOM 615 C C . GLY A 1 79 ? -5.421 -3.268 -16.690 1.00 83.75 79 GLY A C 1
ATOM 616 O O . GLY A 1 79 ? -4.309 -2.893 -17.022 1.00 83.75 79 GLY A O 1
ATOM 617 N N . TRP A 1 80 ? -5.632 -4.027 -15.614 1.00 91.12 80 TRP A N 1
ATOM 618 C CA . TRP A 1 80 ? -4.591 -4.293 -14.613 1.00 91.12 80 TRP A CA 1
ATOM 619 C C . TRP A 1 80 ? -4.267 -5.777 -14.523 1.00 91.12 80 TRP A C 1
ATOM 621 O O . TRP A 1 80 ? -5.182 -6.601 -14.545 1.00 91.12 80 TRP A O 1
ATOM 631 N N . ASP A 1 81 ? -2.996 -6.142 -14.415 1.00 91.94 81 ASP A N 1
ATOM 632 C CA . ASP A 1 81 ? -2.572 -7.545 -14.480 1.00 91.94 81 ASP A CA 1
ATOM 633 C C . ASP A 1 81 ? -2.644 -8.234 -13.114 1.00 91.94 81 ASP A C 1
ATOM 635 O O . ASP A 1 81 ? -3.010 -9.409 -13.026 1.00 91.94 81 ASP A O 1
ATOM 639 N N . HIS A 1 82 ? -2.406 -7.491 -12.034 1.00 94.69 82 HIS A N 1
ATOM 640 C CA . HIS A 1 82 ? -2.519 -7.980 -10.668 1.00 94.69 82 HIS A CA 1
ATOM 641 C C . HIS A 1 82 ? -3.489 -7.128 -9.854 1.00 94.69 82 HIS A C 1
ATOM 643 O O . HIS A 1 82 ? -3.406 -5.901 -9.856 1.00 94.69 82 HIS A O 1
ATOM 649 N N . VAL A 1 83 ? -4.399 -7.783 -9.135 1.00 97.06 83 VAL A N 1
ATOM 650 C CA . VAL A 1 83 ? -5.349 -7.125 -8.239 1.00 97.06 83 VAL A CA 1
ATOM 651 C C . VAL A 1 83 ? -5.486 -7.931 -6.960 1.00 97.06 83 VAL A C 1
ATOM 653 O O . VAL A 1 83 ? -5.902 -9.092 -6.991 1.00 97.06 83 VAL A O 1
ATOM 656 N N . ALA A 1 84 ? -5.210 -7.286 -5.835 1.00 98.19 84 ALA A N 1
ATOM 657 C CA . ALA A 1 84 ? -5.429 -7.845 -4.513 1.00 98.19 84 ALA A CA 1
ATOM 658 C C . ALA A 1 84 ? -6.102 -6.814 -3.607 1.00 98.19 84 ALA A C 1
ATOM 660 O O . ALA A 1 84 ? -5.937 -5.605 -3.773 1.00 98.19 84 ALA A O 1
ATOM 661 N N . ALA A 1 85 ? -6.880 -7.292 -2.646 1.00 98.44 85 ALA A N 1
ATOM 662 C CA . ALA A 1 85 ? -7.587 -6.454 -1.697 1.00 98.44 85 ALA A CA 1
ATOM 663 C C . ALA A 1 85 ? -7.275 -6.864 -0.262 1.00 98.44 85 ALA A C 1
ATOM 665 O O . ALA A 1 85 ? -7.075 -8.038 0.030 1.00 98.44 85 ALA A O 1
ATOM 666 N N . CYS A 1 86 ? -7.236 -5.895 0.643 1.00 98.56 86 CYS A N 1
ATOM 667 C CA . CYS A 1 86 ? -7.011 -6.115 2.070 1.00 98.56 86 CYS A CA 1
ATOM 668 C C . CYS A 1 86 ? -7.693 -5.014 2.886 1.00 98.56 86 CYS A C 1
ATOM 670 O O . CYS A 1 86 ? -8.256 -4.079 2.317 1.00 98.56 86 CYS A O 1
ATOM 672 N N . SER A 1 87 ? -7.673 -5.128 4.211 1.00 98.44 87 SER A N 1
ATOM 673 C CA . SER A 1 87 ? -8.144 -4.066 5.100 1.00 98.44 87 SER A CA 1
ATOM 674 C C . SER A 1 87 ? -6.981 -3.351 5.783 1.00 98.44 87 SER A C 1
ATOM 676 O O . SER A 1 87 ? -5.994 -3.984 6.149 1.00 98.44 87 SER A O 1
ATOM 678 N N . LEU A 1 88 ? -7.140 -2.045 5.985 1.00 98.38 88 LEU A N 1
ATOM 679 C CA . LEU A 1 88 ? -6.256 -1.187 6.769 1.00 98.38 88 LEU A CA 1
ATOM 680 C C . LEU A 1 88 ? -7.079 -0.512 7.864 1.00 98.38 88 LEU A C 1
ATOM 682 O O . LEU A 1 88 ? -8.118 0.093 7.588 1.00 98.38 88 LEU A O 1
ATOM 686 N N . GLU A 1 89 ? -6.588 -0.593 9.094 1.00 97.94 89 GLU A N 1
ATOM 687 C CA . GLU A 1 89 ? -7.116 0.190 10.203 1.00 97.94 89 GLU A CA 1
ATOM 688 C C . GLU A 1 89 ? -6.350 1.509 10.288 1.00 97.94 89 GLU A C 1
ATOM 690 O O . GLU A 1 89 ? -5.125 1.507 10.398 1.00 97.94 89 GLU A O 1
ATOM 695 N N . VAL A 1 90 ? -7.069 2.627 10.246 1.00 98.00 90 VAL A N 1
ATOM 696 C CA . VAL A 1 90 ? -6.502 3.970 10.400 1.00 98.00 90 VAL A CA 1
ATOM 697 C C . VAL A 1 90 ? -7.019 4.522 11.719 1.00 98.00 90 VAL A C 1
ATOM 699 O O . VAL A 1 90 ? -8.223 4.694 11.889 1.00 98.00 90 VAL A O 1
ATOM 702 N N . ARG A 1 91 ? -6.137 4.745 12.688 1.00 97.44 91 ARG A N 1
ATOM 703 C CA . ARG A 1 91 ? -6.514 5.206 14.037 1.00 97.44 91 ARG A CA 1
ATOM 704 C C . ARG A 1 91 ? -6.326 6.706 14.182 1.00 97.44 91 ARG A C 1
ATOM 706 O O . ARG A 1 91 ? -7.107 7.367 14.864 1.00 97.44 91 ARG A O 1
ATOM 713 N N . SER A 1 92 ? -5.321 7.224 13.496 1.00 96.31 92 SER A N 1
ATOM 714 C CA . SER A 1 92 ? -5.057 8.640 13.345 1.00 96.31 92 SER A CA 1
ATOM 715 C C . SER A 1 92 ? -6.006 9.274 12.322 1.00 96.31 92 SER A C 1
ATOM 717 O O . SER A 1 92 ? -6.855 8.626 11.714 1.00 96.31 92 SER A O 1
ATOM 719 N N . SER A 1 93 ? -5.869 10.584 12.124 1.00 97.19 93 SER A N 1
ATOM 720 C CA . SER A 1 93 ? -6.591 11.313 11.070 1.00 97.19 93 SER A CA 1
ATOM 721 C C . SER A 1 93 ? -5.765 11.479 9.785 1.00 97.19 93 SER A C 1
ATOM 723 O O . SER A 1 93 ? -6.031 12.390 8.990 1.00 97.19 93 SER A O 1
ATOM 725 N N . ARG A 1 94 ? -4.715 10.664 9.599 1.00 97.12 94 ARG A N 1
ATOM 726 C CA . ARG A 1 94 ? -3.761 10.784 8.492 1.00 97.12 94 ARG A CA 1
ATOM 727 C C . ARG A 1 94 ? -3.231 9.426 8.031 1.00 97.12 94 ARG A C 1
ATOM 729 O O . ARG A 1 94 ? -2.914 8.550 8.824 1.00 97.12 94 ARG A O 1
ATOM 736 N N . LEU A 1 95 ? -3.087 9.294 6.721 1.00 98.31 95 LEU A N 1
ATOM 737 C CA . LEU A 1 95 ? -2.404 8.186 6.074 1.00 98.31 95 LEU A CA 1
ATOM 738 C C . LEU A 1 95 ? -1.058 8.679 5.537 1.00 98.31 95 LEU A C 1
ATOM 740 O O . LEU A 1 95 ? -1.014 9.682 4.824 1.00 98.31 95 LEU A O 1
ATOM 744 N N . ARG A 1 96 ? 0.013 7.962 5.861 1.00 97.88 96 ARG A N 1
ATOM 745 C CA . ARG A 1 96 ? 1.345 8.109 5.276 1.00 97.88 96 ARG A CA 1
ATOM 746 C C . ARG A 1 96 ? 1.478 7.205 4.061 1.00 97.88 96 ARG A C 1
ATOM 748 O O . ARG A 1 96 ? 1.021 6.061 4.083 1.00 97.88 96 ARG A O 1
ATOM 755 N N . ILE A 1 97 ? 2.114 7.720 3.020 1.00 97.81 97 ILE A N 1
ATOM 756 C CA . ILE A 1 97 ? 2.511 6.974 1.830 1.00 97.81 97 ILE A CA 1
ATOM 757 C C . ILE A 1 97 ? 4.007 7.203 1.656 1.00 97.81 97 ILE A C 1
ATOM 759 O O . ILE A 1 97 ? 4.428 8.339 1.447 1.00 97.81 97 ILE A O 1
ATOM 763 N N . GLU A 1 98 ? 4.808 6.149 1.776 1.00 95.62 98 GLU A N 1
ATOM 764 C CA . GLU A 1 98 ? 6.268 6.282 1.826 1.00 95.62 98 GLU A CA 1
ATOM 765 C C . GLU A 1 98 ? 6.996 5.086 1.195 1.00 95.62 98 GLU A C 1
ATOM 767 O O . GLU A 1 98 ? 6.446 3.976 1.157 1.00 95.62 98 GLU A O 1
ATOM 772 N N . PRO A 1 99 ? 8.227 5.287 0.684 1.00 94.12 99 PRO A N 1
ATOM 773 C CA . PRO A 1 99 ? 9.079 4.193 0.223 1.00 94.12 99 PRO A CA 1
ATOM 774 C C . PRO A 1 99 ? 9.520 3.290 1.389 1.00 94.12 99 PRO A C 1
ATOM 776 O O . PRO A 1 99 ? 9.341 3.625 2.558 1.00 94.12 99 PRO A O 1
ATOM 779 N N . CYS A 1 100 ? 10.152 2.148 1.083 1.00 91.94 100 CYS A N 1
ATOM 780 C CA . CYS A 1 100 ? 10.613 1.209 2.113 1.00 91.94 100 CYS A CA 1
ATOM 781 C C . CYS A 1 100 ? 11.498 1.851 3.198 1.00 91.94 100 CYS A C 1
ATOM 783 O O . CYS A 1 100 ? 11.432 1.473 4.367 1.00 91.94 100 CYS A O 1
ATOM 785 N N . LEU A 1 101 ? 12.386 2.754 2.786 1.00 89.56 101 LEU A N 1
ATOM 786 C CA . LEU A 1 101 ? 13.315 3.470 3.652 1.00 89.56 101 LEU A CA 1
ATOM 787 C C . LEU A 1 101 ? 13.374 4.919 3.153 1.00 89.56 101 LEU A C 1
ATOM 789 O O . LEU A 1 101 ? 14.153 5.182 2.236 1.00 89.56 101 LEU A O 1
ATOM 793 N N . PR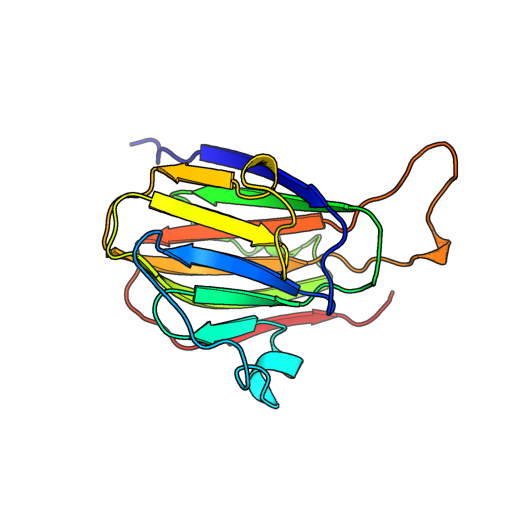O A 1 102 ? 12.545 5.833 3.689 1.00 90.06 102 PRO A N 1
ATOM 794 C CA . PRO A 1 102 ? 12.617 7.235 3.308 1.00 90.06 102 PRO A CA 1
ATOM 795 C C . PRO A 1 102 ? 13.958 7.825 3.758 1.00 90.06 102 PRO A C 1
ATOM 797 O O . PRO A 1 102 ? 14.368 7.681 4.913 1.00 90.06 102 PRO A O 1
ATOM 800 N N . MET A 1 103 ? 14.651 8.486 2.838 1.00 89.12 103 MET A N 1
ATOM 801 C CA . MET A 1 103 ? 15.931 9.156 3.078 1.00 89.12 103 MET A CA 1
ATOM 802 C C . MET A 1 103 ? 15.743 10.598 3.566 1.00 89.12 103 MET A C 1
ATOM 804 O O . MET A 1 103 ? 16.690 11.211 4.066 1.00 89.12 103 MET A O 1
ATOM 808 N N . SER A 1 104 ? 14.529 11.142 3.435 1.00 92.00 104 SER A N 1
ATOM 809 C CA . SER A 1 104 ? 14.133 12.451 3.955 1.00 92.00 104 SER A CA 1
ATOM 810 C C . SER A 1 104 ? 12.621 12.533 4.203 1.00 92.00 104 SER A C 1
ATOM 812 O O . SER A 1 104 ? 11.854 11.757 3.634 1.00 92.00 104 SER A O 1
ATOM 814 N N . ASP A 1 105 ? 12.188 13.513 5.002 1.00 91.69 105 ASP A N 1
ATOM 815 C CA . ASP A 1 105 ? 10.762 13.777 5.264 1.00 91.69 105 ASP A CA 1
ATOM 816 C C . ASP A 1 105 ? 9.986 14.173 3.992 1.00 91.69 105 ASP A C 1
ATOM 818 O O . ASP A 1 105 ? 8.766 14.042 3.945 1.00 91.69 105 ASP A O 1
ATOM 822 N N . GLU A 1 106 ? 10.676 14.644 2.946 1.00 91.81 106 GLU A N 1
ATOM 823 C CA . GLU A 1 106 ? 10.065 15.022 1.663 1.00 91.81 106 GLU A CA 1
ATOM 824 C C . GLU A 1 106 ? 9.584 13.802 0.856 1.00 91.81 106 GLU A C 1
ATOM 826 O O . GLU A 1 106 ? 8.739 13.941 -0.027 1.00 91.81 106 GLU A O 1
ATOM 831 N N . GLU A 1 107 ? 10.088 12.604 1.170 1.00 93.25 107 GLU A N 1
ATOM 832 C CA . GLU A 1 107 ? 9.689 11.341 0.532 1.00 93.25 107 GLU A CA 1
ATOM 833 C C . GLU A 1 107 ? 8.464 10.696 1.204 1.00 93.25 107 GLU A C 1
ATOM 835 O O . GLU A 1 107 ? 7.930 9.703 0.702 1.00 93.25 107 GLU A O 1
ATOM 840 N N . ILE A 1 108 ? 8.014 11.259 2.331 1.00 95.75 108 ILE A N 1
ATOM 841 C CA . ILE A 1 108 ? 6.849 10.806 3.091 1.00 95.75 108 ILE A CA 1
ATOM 842 C C . ILE A 1 108 ? 5.661 11.696 2.736 1.00 95.75 108 ILE A C 1
ATOM 844 O O . ILE A 1 108 ? 5.584 12.870 3.105 1.00 95.75 108 ILE A O 1
ATOM 848 N N . HIS A 1 109 ? 4.681 11.127 2.041 1.00 97.56 109 HIS A N 1
ATOM 849 C CA . HIS A 1 109 ? 3.467 11.846 1.672 1.00 97.56 109 HIS A CA 1
ATOM 850 C C . HIS A 1 109 ? 2.394 11.678 2.741 1.00 97.56 109 HIS A C 1
ATOM 852 O O . HIS A 1 109 ? 2.122 10.571 3.198 1.00 97.56 109 HIS A O 1
ATOM 858 N N . MET A 1 110 ? 1.732 12.780 3.093 1.00 97.25 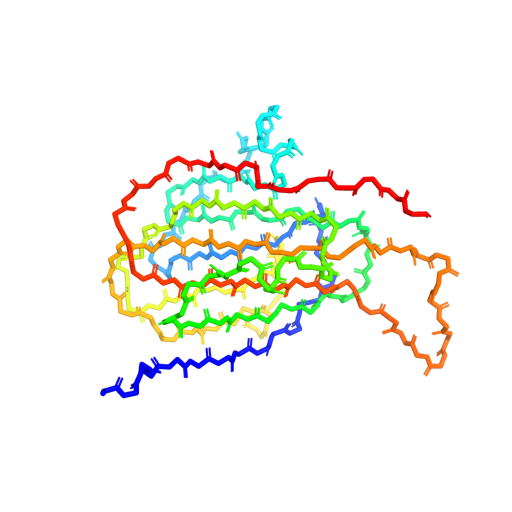110 MET A N 1
ATOM 859 C CA . MET A 1 110 ? 0.682 12.813 4.111 1.00 97.25 110 MET A CA 1
ATOM 860 C C . MET A 1 110 ? -0.676 13.090 3.474 1.00 97.25 110 MET A C 1
ATOM 862 O O . MET A 1 110 ? -0.883 14.140 2.863 1.00 97.25 110 MET A O 1
ATOM 866 N N . LEU A 1 111 ? -1.636 12.195 3.684 1.00 97.62 111 LEU A N 1
ATOM 867 C CA . LEU A 1 111 ? -3.007 12.350 3.215 1.00 97.62 111 LEU A CA 1
ATOM 868 C C . LEU A 1 111 ? -3.984 12.404 4.399 1.00 97.62 111 LEU A C 1
ATOM 870 O O . LEU A 1 111 ? -4.065 11.440 5.160 1.00 97.62 111 LEU A O 1
ATOM 874 N N . PRO A 1 112 ? -4.773 13.483 4.565 1.00 97.56 112 PRO A N 1
ATOM 875 C CA . PRO A 1 112 ? -5.845 13.511 5.555 1.00 97.56 112 PRO A CA 1
ATOM 876 C C . PRO A 1 112 ? -6.864 12.396 5.304 1.00 97.56 112 PRO A C 1
ATOM 878 O O . PRO A 1 112 ? -7.441 12.301 4.217 1.00 97.56 112 PRO A O 1
ATOM 881 N N . LEU A 1 113 ? -7.099 11.567 6.317 1.00 97.12 113 LEU A N 1
ATOM 882 C CA . LEU A 1 113 ? -8.007 10.431 6.243 1.00 97.12 113 LEU A CA 1
ATOM 883 C C . LEU A 1 113 ? -8.609 10.176 7.620 1.00 97.12 113 LEU A C 1
ATOM 885 O O . LEU A 1 113 ? -7.897 9.909 8.576 1.00 97.12 113 LEU A O 1
ATOM 889 N N . GLU A 1 114 ? -9.929 10.266 7.721 1.00 97.50 114 GLU A N 1
ATOM 890 C CA . GLU A 1 114 ? -10.629 10.107 8.995 1.00 97.50 114 GLU A CA 1
ATOM 891 C C . GLU A 1 114 ? -10.422 8.703 9.598 1.00 97.50 114 GLU A C 1
ATOM 893 O O . GLU A 1 114 ? -10.461 7.725 8.842 1.00 97.50 114 GLU A O 1
ATOM 898 N N . PRO A 1 115 ? -10.341 8.560 10.933 1.00 98.31 115 PRO A N 1
ATOM 899 C CA . PRO A 1 115 ? -10.163 7.260 11.574 1.00 98.31 115 PRO A CA 1
ATOM 900 C C . PRO A 1 115 ? -11.229 6.221 11.190 1.00 98.31 115 PRO A C 1
ATOM 902 O O . PRO A 1 115 ? -12.417 6.537 11.031 1.00 98.31 115 PRO A O 1
ATOM 905 N N . GLY A 1 116 ? -10.830 4.960 11.076 1.00 97.75 116 GLY A N 1
ATOM 906 C CA . GLY A 1 116 ? -11.678 3.777 10.964 1.00 97.75 116 GLY A CA 1
ATOM 907 C C . GLY A 1 116 ? -11.088 2.692 10.067 1.00 97.75 116 GLY A C 1
ATOM 908 O O . GLY A 1 116 ? -9.958 2.792 9.591 1.00 97.75 116 GLY A O 1
ATOM 909 N N . CYS A 1 117 ? -11.902 1.672 9.804 1.00 98.31 117 CYS A N 1
ATOM 910 C CA . CYS A 1 117 ? -11.525 0.560 8.943 1.00 98.31 117 CYS A CA 1
ATOM 911 C C . CYS A 1 117 ? -11.796 0.880 7.467 1.00 98.31 117 CYS A C 1
ATOM 913 O O . CYS A 1 117 ? -12.879 1.355 7.090 1.00 98.31 117 CYS A O 1
ATOM 915 N N . TYR A 1 118 ? -10.804 0.605 6.626 1.00 98.44 118 TYR A N 1
ATOM 916 C CA . TYR A 1 118 ? -10.877 0.789 5.186 1.00 98.44 118 TYR A CA 1
ATOM 917 C C . TYR A 1 118 ? -10.574 -0.516 4.463 1.00 98.44 118 TYR A C 1
ATOM 919 O O . TYR A 1 118 ? -9.664 -1.252 4.837 1.00 98.44 118 TYR A O 1
ATOM 927 N N . ARG A 1 119 ? -11.307 -0.779 3.381 1.00 98.31 119 ARG A N 1
ATOM 928 C CA . ARG A 1 119 ? -10.925 -1.766 2.372 1.00 98.31 119 ARG A CA 1
ATOM 929 C C . ARG A 1 119 ? -10.060 -1.076 1.325 1.00 98.31 119 ARG A C 1
ATOM 931 O O . ARG A 1 119 ? -10.382 0.022 0.865 1.00 98.31 119 ARG A O 1
ATOM 938 N N . LEU A 1 120 ? -8.979 -1.750 0.964 1.00 98.25 120 LEU A N 1
ATOM 939 C CA . LEU A 1 120 ? -8.072 -1.397 -0.110 1.00 98.25 120 LEU A CA 1
ATOM 940 C C . LEU A 1 120 ? -8.263 -2.385 -1.250 1.00 98.25 120 LEU A C 1
ATOM 942 O O . LEU A 1 120 ? -8.370 -3.583 -1.008 1.00 98.25 120 LEU A O 1
ATOM 946 N N . CYS A 1 121 ? -8.246 -1.893 -2.481 1.00 98.31 121 CYS A N 1
ATOM 947 C CA . CYS A 1 121 ? -8.040 -2.701 -3.676 1.00 98.31 121 CYS A CA 1
ATOM 948 C C . CYS A 1 121 ? -6.825 -2.132 -4.401 1.00 98.31 121 CYS A C 1
ATOM 950 O O . CYS A 1 121 ? -6.886 -1.006 -4.898 1.00 98.31 121 CYS A O 1
ATOM 952 N N . VAL A 1 122 ? -5.726 -2.880 -4.401 1.00 98.19 122 VAL A N 1
ATOM 953 C CA . VAL A 1 122 ? -4.453 -2.507 -5.013 1.00 98.19 122 VAL A CA 1
ATOM 954 C C . VAL A 1 122 ? -4.384 -3.160 -6.381 1.00 98.19 122 VAL A C 1
ATOM 956 O O . VAL A 1 122 ? -4.429 -4.385 -6.502 1.00 98.19 122 VAL A O 1
ATOM 959 N N . LEU A 1 123 ? -4.304 -2.326 -7.408 1.00 96.88 123 LEU A N 1
ATOM 960 C CA . LEU A 1 123 ? -4.172 -2.721 -8.794 1.00 96.88 123 LEU A CA 1
ATOM 961 C C . LEU A 1 123 ? -2.747 -2.383 -9.232 1.00 96.88 123 LEU A C 1
ATOM 963 O O . LEU A 1 123 ? -2.269 -1.268 -9.013 1.00 96.88 123 LEU A O 1
ATOM 967 N N . CYS A 1 124 ? -2.082 -3.357 -9.837 1.00 91.88 124 CYS A N 1
ATOM 968 C CA . CYS A 1 124 ? -0.716 -3.264 -10.330 1.00 91.88 124 CYS A CA 1
ATOM 969 C C . CYS A 1 124 ? -0.686 -3.751 -11.784 1.00 91.88 124 CYS A C 1
ATOM 971 O O . CYS A 1 124 ? -1.228 -4.811 -12.118 1.00 91.88 124 CYS A O 1
ATOM 973 N N . GLU A 1 125 ? -0.164 -2.903 -12.663 1.00 86.44 125 GLU A N 1
ATOM 974 C CA . GLU A 1 125 ? 0.015 -3.201 -14.082 1.00 86.44 125 GLU A CA 1
ATOM 975 C C . GLU A 1 125 ? 1.371 -3.870 -14.243 1.00 86.44 125 GLU A C 1
ATOM 977 O O . GLU A 1 125 ? 2.334 -3.465 -13.590 1.00 86.44 125 GLU A O 1
ATOM 982 N N . TRP A 1 126 ? 1.452 -4.898 -15.086 1.00 81.12 126 TRP A N 1
ATOM 983 C CA . TRP A 1 126 ? 2.733 -5.498 -15.402 1.00 81.12 126 TRP A CA 1
ATOM 984 C C . TRP A 1 126 ? 3.663 -4.447 -16.008 1.00 81.12 126 TRP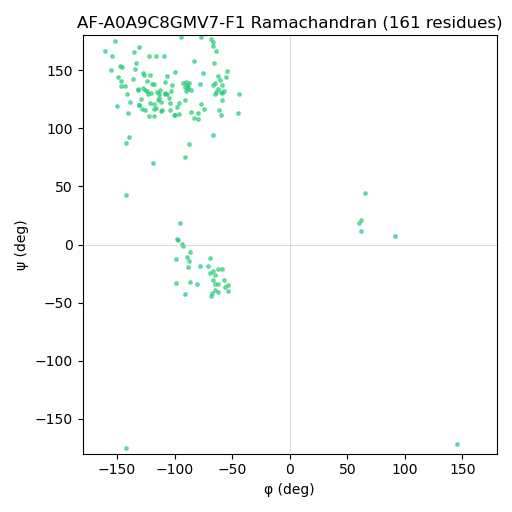 A C 1
ATOM 986 O O . TRP A 1 126 ? 3.271 -3.655 -16.864 1.00 81.12 126 TRP A O 1
ATOM 996 N N . PHE A 1 127 ? 4.915 -4.476 -15.573 1.00 74.06 127 PHE A N 1
ATOM 997 C CA . PHE A 1 127 ? 5.935 -3.545 -16.006 1.00 74.06 127 PHE A CA 1
ATOM 998 C C . PHE A 1 127 ? 7.158 -4.324 -16.475 1.00 74.06 127 PHE A C 1
ATOM 1000 O O . PHE A 1 127 ? 7.792 -5.043 -15.695 1.00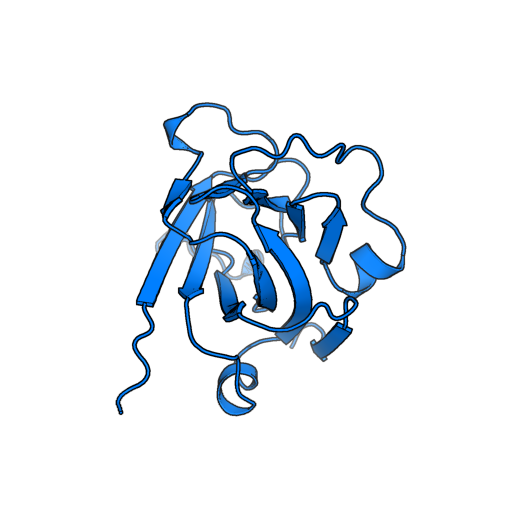 74.06 127 PHE A O 1
ATOM 1007 N N . ASP A 1 128 ? 7.471 -4.182 -17.760 1.00 72.19 128 ASP A N 1
ATOM 1008 C CA . ASP A 1 128 ? 8.703 -4.698 -18.341 1.00 72.19 128 ASP A CA 1
ATOM 1009 C C . ASP A 1 128 ? 9.747 -3.576 -18.377 1.00 72.19 128 ASP A C 1
ATOM 1011 O O . ASP A 1 128 ? 9.540 -2.520 -18.973 1.00 72.19 128 ASP A O 1
ATOM 1015 N N . ILE A 1 129 ? 10.884 -3.805 -17.723 1.00 67.56 129 ILE A N 1
ATOM 1016 C CA . ILE A 1 129 ? 11.997 -2.852 -17.690 1.00 67.56 129 ILE A CA 1
ATOM 1017 C C . ILE A 1 129 ? 12.640 -2.665 -19.072 1.00 67.56 129 ILE A C 1
ATOM 1019 O O . ILE A 1 129 ? 13.241 -1.627 -19.338 1.00 67.56 129 ILE A O 1
ATOM 1023 N N . MET A 1 130 ? 12.487 -3.643 -19.973 1.00 69.81 130 MET A N 1
ATOM 1024 C CA . MET A 1 130 ? 12.971 -3.563 -21.356 1.00 69.81 130 MET A CA 1
ATOM 1025 C C . MET A 1 130 ? 12.198 -2.542 -22.201 1.00 69.81 130 MET A C 1
ATOM 1027 O O . MET A 1 130 ? 12.627 -2.202 -23.301 1.00 69.81 130 MET A O 1
ATOM 1031 N N . ASP A 1 131 ? 11.077 -2.056 -21.676 1.00 65.94 131 ASP A N 1
ATOM 1032 C CA . ASP A 1 131 ? 10.130 -1.158 -22.326 1.00 65.94 131 ASP A CA 1
ATOM 1033 C C . ASP A 1 131 ? 10.344 0.321 -21.937 1.00 65.94 131 ASP A C 1
ATOM 1035 O O . ASP A 1 131 ? 9.544 1.179 -22.323 1.00 65.94 131 ASP A O 1
ATOM 1039 N N . ILE A 1 132 ? 11.394 0.617 -21.157 1.00 65.75 132 ILE A N 1
ATOM 1040 C CA . ILE A 1 132 ? 11.804 1.975 -20.777 1.00 65.75 132 ILE A CA 1
ATOM 1041 C C . ILE A 1 132 ? 12.529 2.632 -21.960 1.00 65.75 132 ILE A C 1
ATOM 1043 O O . ILE A 1 132 ? 13.565 2.146 -22.412 1.00 65.75 132 ILE A O 1
ATOM 1047 N N . ASP A 1 133 ? 11.999 3.758 -22.436 1.00 63.09 133 ASP A N 1
ATOM 1048 C CA . ASP A 1 133 ? 12.670 4.639 -23.397 1.00 63.09 133 ASP A CA 1
ATOM 1049 C C . ASP A 1 133 ? 13.437 5.730 -22.623 1.00 63.09 133 ASP A C 1
ATOM 1051 O O . ASP A 1 133 ? 12.925 6.283 -21.649 1.00 63.09 133 ASP A O 1
ATOM 1055 N N . GLU A 1 134 ? 14.653 6.077 -23.056 1.00 58.78 134 GLU A N 1
ATOM 1056 C CA . GLU A 1 134 ? 15.438 7.184 -22.482 1.00 58.78 134 GLU A CA 1
ATOM 1057 C C . GLU A 1 134 ? 14.701 8.536 -22.568 1.00 58.78 134 GLU A C 1
ATOM 1059 O O . GLU A 1 134 ? 15.004 9.456 -21.804 1.00 58.78 134 GLU A O 1
ATOM 1064 N N . PHE A 1 135 ? 13.724 8.663 -23.474 1.00 59.47 135 PHE A N 1
ATOM 1065 C CA . PHE A 1 135 ? 12.920 9.875 -23.670 1.00 59.47 135 PHE A CA 1
ATOM 1066 C C . PHE A 1 135 ? 11.545 9.855 -22.982 1.00 59.47 135 PHE A C 1
ATOM 1068 O O . PHE A 1 135 ? 10.914 10.909 -22.883 1.00 59.47 135 PHE A O 1
ATOM 1075 N N . ASP A 1 136 ? 11.091 8.697 -22.498 1.00 59.44 136 ASP A N 1
ATOM 1076 C CA . ASP A 1 136 ? 9.847 8.529 -21.737 1.00 59.44 136 ASP A CA 1
ATOM 1077 C C . ASP A 1 136 ? 10.085 7.491 -20.631 1.00 59.44 136 ASP A C 1
ATOM 1079 O O . ASP A 1 136 ? 9.897 6.287 -20.857 1.00 59.44 136 ASP A O 1
ATOM 1083 N N . PRO A 1 137 ? 10.566 7.922 -19.447 1.00 60.94 137 PRO A N 1
ATOM 1084 C CA . PRO A 1 137 ? 10.816 7.011 -18.347 1.00 60.94 137 PRO A CA 1
ATOM 1085 C C . PRO A 1 137 ? 9.475 6.453 -17.869 1.00 60.94 137 PRO A C 1
ATOM 1087 O O . PRO A 1 137 ? 8.780 7.056 -17.046 1.00 60.94 137 PRO A O 1
ATOM 1090 N N . LYS A 1 138 ? 9.095 5.287 -18.400 1.00 68.44 138 LYS A N 1
ATOM 1091 C CA . LYS A 1 138 ? 7.924 4.562 -17.922 1.00 68.44 138 LYS A CA 1
ATOM 1092 C C . LYS A 1 138 ? 8.125 4.269 -16.435 1.00 68.44 138 LYS A C 1
ATOM 1094 O O . LYS A 1 138 ? 9.165 3.756 -16.027 1.00 68.44 138 LYS A O 1
ATOM 1099 N N . ARG A 1 139 ? 7.110 4.583 -15.634 1.00 78.06 139 ARG A N 1
ATOM 1100 C CA . ARG A 1 139 ? 7.056 4.253 -14.207 1.00 78.06 139 ARG A CA 1
ATOM 1101 C C . ARG A 1 139 ? 6.197 3.021 -14.006 1.00 78.06 139 ARG A C 1
ATOM 1103 O O . ARG A 1 139 ? 5.207 2.832 -14.716 1.00 78.06 139 ARG A O 1
ATOM 1110 N N . GLU A 1 140 ? 6.519 2.230 -12.994 1.00 86.75 140 GLU A N 1
ATOM 1111 C CA . GLU A 1 140 ? 5.530 1.305 -12.456 1.00 86.75 140 GLU A CA 1
ATOM 1112 C C . GLU A 1 140 ? 4.359 2.098 -11.893 1.00 86.75 140 GLU A C 1
ATOM 1114 O O . GLU A 1 140 ? 4.544 3.071 -11.157 1.00 86.75 140 GLU A O 1
ATOM 1119 N N . ARG A 1 141 ? 3.148 1.665 -12.235 1.00 89.56 141 ARG A N 1
ATOM 1120 C CA . ARG A 1 141 ? 1.918 2.318 -11.806 1.00 89.56 141 ARG A CA 1
ATOM 1121 C C . ARG A 1 141 ? 1.163 1.409 -10.861 1.00 89.56 141 ARG A C 1
ATOM 1123 O O . ARG A 1 141 ? 0.933 0.235 -11.152 1.00 89.56 141 ARG A O 1
ATOM 1130 N N . TYR A 1 142 ? 0.726 1.994 -9.759 1.00 94.56 142 TYR A N 1
ATOM 1131 C CA . TYR A 1 142 ? -0.175 1.386 -8.797 1.00 94.56 142 TYR A CA 1
ATOM 1132 C C . TYR A 1 142 ? -1.418 2.253 -8.702 1.00 94.56 142 TYR A C 1
ATOM 1134 O O . TYR A 1 142 ? -1.326 3.465 -8.509 1.00 94.56 142 TYR A O 1
ATOM 1142 N N . LYS A 1 143 ? -2.595 1.639 -8.801 1.00 97.44 143 LYS A N 1
ATOM 1143 C CA . LYS A 1 143 ? -3.854 2.304 -8.466 1.00 97.44 143 LYS A CA 1
ATOM 1144 C C . LYS A 1 143 ? -4.461 1.633 -7.255 1.00 97.44 143 LYS A C 1
ATOM 1146 O O . LYS A 1 143 ? -4.695 0.431 -7.254 1.00 97.44 143 LYS A O 1
ATOM 1151 N N . VAL A 1 144 ? -4.724 2.414 -6.220 1.00 98.31 144 VAL A N 1
ATOM 1152 C CA . VAL A 1 144 ? -5.275 1.926 -4.961 1.00 98.31 144 VAL A CA 1
ATOM 1153 C C . VAL A 1 144 ? -6.640 2.558 -4.762 1.00 98.31 144 VAL A C 1
ATOM 1155 O O . VAL A 1 144 ? -6.762 3.773 -4.653 1.00 98.31 144 VAL A O 1
ATOM 1158 N N . PHE A 1 145 ? -7.685 1.743 -4.711 1.00 98.44 145 PHE A N 1
ATOM 1159 C CA . PHE A 1 145 ? -9.000 2.191 -4.262 1.00 98.44 145 PHE A CA 1
ATOM 1160 C C . PHE A 1 145 ? -9.098 1.995 -2.760 1.00 98.44 145 PHE A C 1
ATOM 1162 O O . PHE A 1 145 ? -8.790 0.915 -2.267 1.00 98.44 145 PHE A O 1
ATOM 1169 N N . LEU A 1 146 ? -9.564 3.016 -2.053 1.00 98.00 146 LEU A N 1
ATOM 1170 C CA . LEU A 1 146 ? -9.671 3.048 -0.604 1.00 98.00 146 LEU A CA 1
ATOM 1171 C C . LEU A 1 146 ? -11.068 3.530 -0.209 1.00 98.00 146 LEU A C 1
ATOM 1173 O O . LEU A 1 146 ? -11.475 4.647 -0.537 1.00 98.00 146 LEU A O 1
ATOM 1177 N N . TRP A 1 147 ? -11.823 2.710 0.516 1.00 98.00 147 TRP A N 1
ATOM 1178 C CA . TRP A 1 147 ? -13.161 3.076 0.983 1.00 98.00 147 TRP A CA 1
ATOM 1179 C C . TRP A 1 147 ? -13.464 2.467 2.346 1.00 98.00 147 TRP A C 1
ATOM 1181 O O . TRP A 1 147 ? -12.926 1.424 2.704 1.00 98.00 147 TRP A O 1
ATOM 1191 N N . ARG A 1 148 ? -14.335 3.124 3.116 1.00 97.69 148 ARG A N 1
ATOM 1192 C CA . ARG A 1 148 ? -14.776 2.599 4.413 1.00 97.69 148 ARG A CA 1
ATOM 1193 C C . ARG A 1 148 ? -15.547 1.299 4.222 1.00 97.69 148 ARG A C 1
ATOM 1195 O O . ARG A 1 148 ? -16.462 1.248 3.399 1.00 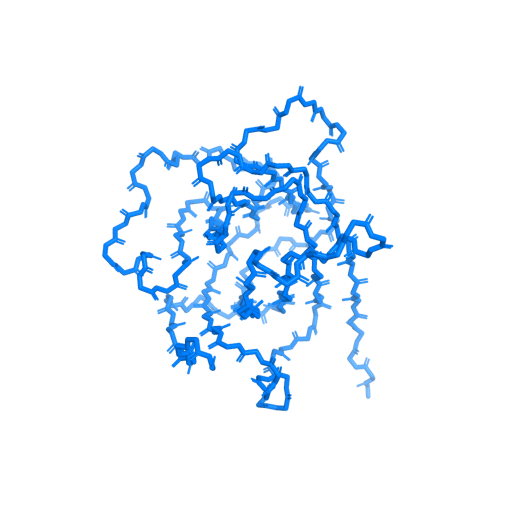97.69 148 ARG A O 1
ATOM 1202 N N . ALA A 1 149 ? -15.191 0.288 4.999 1.00 97.75 149 ALA A N 1
ATOM 1203 C CA . ALA A 1 149 ? -15.840 -1.015 5.009 1.00 97.75 149 ALA A CA 1
ATOM 1204 C C . ALA A 1 149 ? -15.514 -1.743 6.316 1.00 97.75 149 ALA A C 1
ATOM 1206 O O . ALA A 1 149 ? -14.593 -1.350 7.031 1.00 97.75 149 ALA A O 1
ATOM 1207 N N . ASP A 1 150 ? -16.243 -2.819 6.600 1.00 98.00 150 ASP A N 1
ATOM 1208 C CA . ASP A 1 150 ? -15.861 -3.740 7.666 1.00 98.00 150 ASP A CA 1
ATOM 1209 C C . ASP A 1 150 ? -14.547 -4.452 7.322 1.00 98.00 150 ASP A C 1
ATOM 1211 O O . ASP A 1 150 ? -14.190 -4.615 6.148 1.00 98.00 150 ASP A O 1
ATOM 1215 N N . TYR A 1 151 ? -13.844 -4.909 8.358 1.00 97.88 151 TYR A N 1
ATOM 1216 C CA . TYR A 1 151 ? -12.621 -5.682 8.191 1.00 97.88 151 TYR A CA 1
ATOM 1217 C C . TYR A 1 151 ? -12.872 -6.935 7.346 1.00 97.88 151 TYR A C 1
ATOM 1219 O O . TYR A 1 151 ? -13.793 -7.715 7.602 1.00 97.88 151 TYR A O 1
ATOM 1227 N N . GLN A 1 152 ? -12.000 -7.156 6.368 1.00 97.75 152 GLN A N 1
ATOM 1228 C CA . GLN A 1 152 ? -11.969 -8.350 5.539 1.00 97.75 152 GLN A CA 1
ATOM 1229 C C . GLN A 1 152 ? -10.518 -8.818 5.370 1.00 97.75 152 GLN A C 1
ATOM 1231 O O . GLN A 1 152 ? -9.620 -7.982 5.219 1.00 97.75 152 GLN A O 1
ATOM 1236 N N . PRO A 1 153 ? -10.271 -10.140 5.351 1.00 96.88 153 PRO A N 1
ATOM 1237 C CA . PRO A 1 153 ? -8.932 -10.676 5.139 1.00 96.88 153 PRO A CA 1
ATOM 1238 C C . PRO A 1 153 ? -8.398 -10.318 3.747 1.00 96.88 153 PRO A C 1
ATOM 1240 O O . PRO A 1 153 ? -9.139 -9.861 2.866 1.00 96.88 153 PRO A O 1
ATOM 1243 N N . VAL A 1 154 ? -7.094 -10.518 3.556 1.00 98.00 154 VAL A N 1
ATOM 1244 C CA . VAL A 1 154 ? -6.469 -10.345 2.244 1.00 98.00 154 VAL A CA 1
ATOM 1245 C C . VAL A 1 154 ? -7.081 -11.311 1.227 1.00 98.00 154 VAL A C 1
ATOM 1247 O O . VAL A 1 154 ? -7.415 -12.451 1.542 1.00 98.00 154 VAL A O 1
ATOM 1250 N N . GLU A 1 155 ? -7.255 -10.839 0.002 1.00 97.75 155 GLU A N 1
ATOM 1251 C CA . GLU A 1 155 ? -7.872 -11.576 -1.090 1.00 97.75 155 GLU A CA 1
ATOM 1252 C C . GLU A 1 155 ? -7.132 -11.274 -2.392 1.00 97.75 155 GLU A C 1
ATOM 1254 O O . GLU A 1 155 ? -6.937 -10.114 -2.751 1.00 97.75 155 GLU A O 1
ATOM 1259 N N . LEU A 1 156 ? -6.742 -12.320 -3.121 1.00 97.56 156 LEU A N 1
ATOM 1260 C CA . LEU A 1 156 ? -6.266 -12.184 -4.494 1.00 97.56 156 LEU A CA 1
ATOM 1261 C C . LEU A 1 156 ? -7.478 -12.206 -5.433 1.00 97.56 156 LEU A C 1
ATOM 1263 O O . LEU A 1 156 ? -8.138 -13.234 -5.556 1.00 97.56 156 LEU A O 1
ATOM 1267 N N . ILE A 1 157 ? -7.749 -11.087 -6.102 1.00 96.62 157 ILE A N 1
ATOM 1268 C CA . ILE A 1 157 ? -8.907 -10.919 -6.994 1.00 96.62 157 ILE A CA 1
ATOM 1269 C C . ILE A 1 157 ? -8.541 -11.315 -8.426 1.00 96.62 157 ILE A C 1
ATOM 1271 O O . ILE A 1 157 ? -9.311 -11.979 -9.119 1.00 96.62 157 ILE A O 1
ATOM 1275 N N . LYS A 1 158 ? -7.358 -10.900 -8.889 1.00 94.38 158 LYS A N 1
ATOM 1276 C CA . LYS A 1 158 ? -6.881 -11.155 -10.249 1.00 94.38 158 LYS A CA 1
ATOM 1277 C C . LYS A 1 158 ? -5.372 -11.336 -10.249 1.00 94.38 158 LYS A C 1
ATOM 1279 O O . LYS A 1 158 ? -4.644 -10.560 -9.639 1.00 94.38 158 LYS A O 1
ATOM 1284 N N . HIS A 1 159 ? -4.912 -12.331 -10.993 1.00 91.69 159 HIS A N 1
ATOM 1285 C CA . HIS A 1 159 ? -3.511 -12.479 -11.351 1.00 91.69 159 HIS A CA 1
ATOM 1286 C C . HIS A 1 159 ? -3.434 -12.958 -12.798 1.00 91.69 159 HIS A C 1
ATOM 1288 O O . HIS A 1 159 ? -3.869 -14.064 -13.120 1.00 91.69 159 HIS A O 1
ATOM 1294 N N . GLN A 1 160 ? -2.910 -12.112 -13.671 1.00 83.88 160 GLN A N 1
ATOM 1295 C CA . GLN A 1 160 ? -2.524 -12.451 -15.030 1.00 83.88 160 GLN A CA 1
ATOM 1296 C C . GLN A 1 160 ? -1.003 -12.330 -15.099 1.00 83.88 160 GLN A C 1
ATOM 1298 O O . GLN A 1 160 ? -0.441 -11.321 -14.683 1.00 83.88 160 GLN A O 1
ATOM 1303 N N . GLY A 1 161 ? -0.341 -13.399 -15.546 1.00 66.19 161 GLY A N 1
ATOM 1304 C CA . GLY A 1 161 ? 1.098 -13.366 -15.791 1.00 66.19 161 GLY A CA 1
ATOM 1305 C C . GLY A 1 161 ? 1.442 -12.439 -16.958 1.00 66.19 161 GLY A C 1
ATOM 1306 O O . GLY A 1 161 ? 0.548 -11.936 -17.639 1.00 66.19 161 GLY A O 1
ATOM 1307 N N . MET A 1 162 ? 2.742 -12.249 -17.186 1.00 57.97 162 MET A N 1
ATOM 1308 C CA . MET A 1 162 ? 3.284 -11.474 -18.305 1.00 57.97 162 MET A CA 1
ATOM 1309 C C . MET A 1 162 ? 2.563 -11.808 -19.623 1.00 57.97 162 MET A C 1
ATOM 1311 O O . MET A 1 162 ? 2.381 -12.988 -19.944 1.00 57.97 162 MET A O 1
ATOM 1315 N N . ARG A 1 163 ? 2.117 -10.768 -20.336 1.00 55.91 163 ARG A N 1
ATOM 1316 C CA . ARG A 1 163 ? 1.515 -10.887 -21.672 1.00 55.91 163 ARG A CA 1
ATOM 1317 C C . ARG A 1 163 ? 2.567 -11.124 -22.744 1.00 55.91 163 ARG A C 1
ATOM 1319 O O . ARG A 1 163 ? 3.690 -10.605 -22.581 1.00 55.91 163 ARG A O 1
#